Protein AF-A0A4Y2I409-F1 (afdb_monomer_lite)

Foldseek 3Di:
DQDAAQQPRDRHHVVPDPDPDDDPQRAQNQARDRPDSDVPQDPPNDDDPDDPPDDPPDQDPVNVVPPPDPDVVVVVVVVVVVPD

pLDDT: mean 72.79, std 13.88, range [46.06, 93.62]

Structure (mmCIF, N/CA/C/O backbone):
data_AF-A0A4Y2I409-F1
#
_entry.id   AF-A0A4Y2I409-F1
#
loop_
_atom_site.group_PDB
_atom_site.id
_atom_site.type_symbol
_atom_site.label_atom_id
_atom_site.label_a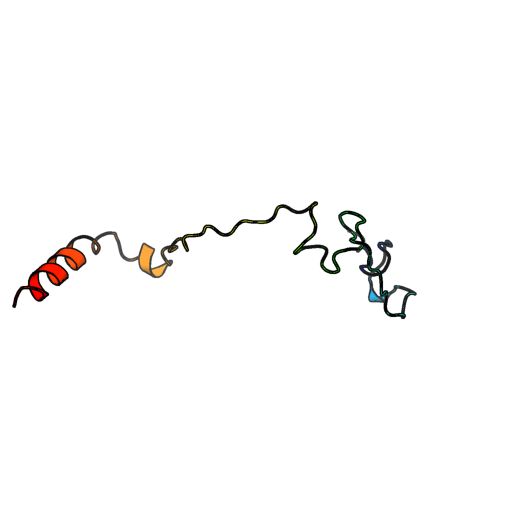lt_id
_atom_site.label_comp_id
_atom_site.label_asym_id
_atom_site.label_entity_id
_atom_site.label_seq_id
_atom_site.pdbx_PDB_ins_code
_atom_site.Cartn_x
_atom_site.Cartn_y
_atom_site.Cartn_z
_atom_site.occupancy
_atom_site.B_iso_or_equiv
_atom_site.auth_seq_id
_atom_site.auth_comp_id
_atom_site.auth_asym_id
_atom_site.auth_atom_id
_atom_site.pdbx_PDB_model_num
ATOM 1 N N . MET A 1 1 ? -7.872 -12.057 -8.813 1.00 78.94 1 MET A N 1
ATOM 2 C CA . MET A 1 1 ? -7.136 -10.783 -8.634 1.00 78.94 1 MET A CA 1
ATOM 3 C C . MET A 1 1 ? -5.726 -10.962 -9.171 1.00 78.94 1 MET A C 1
ATOM 5 O O . MET A 1 1 ? -5.079 -11.920 -8.768 1.00 78.94 1 MET A O 1
ATOM 9 N N . ARG A 1 2 ? -5.257 -10.102 -10.083 1.00 82.44 2 ARG A N 1
ATOM 10 C CA . ARG A 1 2 ? -3.842 -10.095 -10.490 1.00 82.44 2 ARG A CA 1
ATOM 11 C C . ARG A 1 2 ? -3.056 -9.228 -9.499 1.00 82.44 2 ARG A C 1
ATOM 13 O O . ARG A 1 2 ? -3.510 -8.117 -9.222 1.00 82.44 2 ARG A O 1
ATOM 20 N N . PRO A 1 3 ? -1.941 -9.713 -8.928 1.00 88.75 3 PRO A N 1
ATOM 21 C CA . PRO A 1 3 ? -1.131 -8.897 -8.034 1.00 88.75 3 PRO A CA 1
ATOM 22 C C . PRO A 1 3 ? -0.519 -7.719 -8.799 1.00 88.75 3 PRO A C 1
ATOM 24 O O . PRO A 1 3 ? -0.255 -7.813 -9.999 1.00 88.75 3 PRO A O 1
ATOM 27 N N . ARG A 1 4 ? -0.294 -6.612 -8.087 1.00 89.69 4 ARG A N 1
ATOM 28 C CA . ARG A 1 4 ? 0.482 -5.474 -8.588 1.00 89.69 4 ARG A CA 1
ATOM 29 C C . ARG A 1 4 ? 1.891 -5.540 -8.019 1.00 89.69 4 ARG A C 1
ATOM 31 O O . ARG A 1 4 ? 2.064 -5.764 -6.821 1.00 89.69 4 ARG A O 1
ATOM 38 N N . CYS A 1 5 ? 2.882 -5.336 -8.874 1.00 89.25 5 CYS A N 1
ATOM 39 C CA . CYS A 1 5 ? 4.279 -5.326 -8.476 1.00 89.25 5 CYS A CA 1
ATOM 40 C C . CYS A 1 5 ? 4.582 -4.089 -7.626 1.00 89.25 5 CYS A C 1
ATOM 42 O O . CYS A 1 5 ? 4.276 -2.969 -8.034 1.00 89.25 5 CYS A O 1
ATOM 44 N N . ILE A 1 6 ? 5.241 -4.274 -6.477 1.00 85.69 6 ILE A N 1
ATOM 45 C CA . ILE A 1 6 ? 5.551 -3.147 -5.583 1.00 85.69 6 ILE A CA 1
ATOM 46 C C . ILE A 1 6 ? 6.664 -2.230 -6.109 1.00 85.69 6 ILE A C 1
ATOM 48 O O . ILE A 1 6 ? 6.818 -1.116 -5.627 1.00 85.69 6 ILE A O 1
ATOM 52 N N . LYS A 1 7 ? 7.452 -2.710 -7.079 1.00 85.56 7 LYS A N 1
ATOM 53 C CA . LYS A 1 7 ? 8.579 -1.972 -7.662 1.00 85.56 7 LYS A CA 1
ATOM 54 C C . LYS A 1 7 ? 8.133 -1.031 -8.783 1.00 85.56 7 LYS A C 1
ATOM 56 O O . LYS A 1 7 ? 8.603 0.095 -8.851 1.00 85.56 7 LYS A O 1
ATOM 61 N N . CYS A 1 8 ? 7.236 -1.490 -9.661 1.00 86.44 8 CYS A N 1
ATOM 62 C CA . CYS A 1 8 ? 6.864 -0.768 -10.887 1.00 86.44 8 CYS A CA 1
ATOM 63 C C . CYS A 1 8 ? 5.355 -0.625 -11.127 1.00 86.44 8 CYS A C 1
ATOM 65 O O . CYS A 1 8 ? 4.956 -0.147 -12.184 1.00 86.44 8 CYS A O 1
ATOM 67 N N . ASN A 1 9 ? 4.504 -1.080 -10.202 1.00 86.06 9 ASN A N 1
ATOM 68 C CA . ASN A 1 9 ? 3.043 -1.077 -10.348 1.00 86.06 9 ASN A CA 1
ATOM 69 C C . ASN A 1 9 ? 2.496 -1.905 -11.542 1.00 86.06 9 ASN A C 1
ATOM 71 O O . ASN A 1 9 ? 1.319 -1.812 -11.885 1.00 86.06 9 ASN A O 1
ATOM 75 N N . GLY A 1 10 ? 3.320 -2.751 -12.171 1.00 89.44 10 GLY A N 1
ATOM 76 C CA . GLY A 1 10 ? 2.892 -3.642 -13.253 1.00 89.44 10 GLY A CA 1
ATOM 77 C C . GLY A 1 10 ? 1.975 -4.778 -12.780 1.00 89.44 10 GLY A C 1
ATOM 78 O O . GLY A 1 10 ? 1.973 -5.144 -11.604 1.00 89.44 10 GLY A O 1
ATOM 79 N N . GLN A 1 11 ? 1.215 -5.377 -13.705 1.00 92.56 11 GLN A N 1
ATOM 80 C CA . GLN A 1 11 ? 0.317 -6.514 -13.433 1.00 92.56 11 GLN A CA 1
ATOM 81 C C . GLN A 1 11 ? 1.072 -7.856 -13.353 1.00 92.56 11 GLN A C 1
ATOM 83 O O . GLN A 1 11 ? 0.836 -8.760 -14.151 1.00 92.56 11 GLN A O 1
ATOM 88 N N . HIS A 1 12 ? 2.007 -7.972 -12.414 1.00 93.00 12 HIS A N 1
ATOM 89 C CA . HIS A 1 12 ? 2.777 -9.189 -12.142 1.00 93.00 12 HIS A CA 1
ATOM 90 C C . HIS A 1 12 ? 3.174 -9.259 -10.663 1.00 93.00 12 HIS A C 1
ATOM 92 O O . HIS A 1 12 ? 3.119 -8.263 -9.935 1.00 93.00 12 HIS A O 1
ATOM 98 N N . ALA A 1 13 ? 3.590 -10.439 -10.203 1.00 92.44 13 ALA A N 1
ATOM 99 C CA . ALA A 1 13 ? 4.141 -10.583 -8.861 1.00 92.44 13 ALA A CA 1
ATOM 100 C C . ALA A 1 13 ? 5.537 -9.944 -8.786 1.00 92.44 13 ALA A C 1
ATOM 102 O O . ALA A 1 13 ? 6.325 -10.069 -9.714 1.00 92.44 13 ALA A O 1
ATOM 103 N N . THR A 1 14 ? 5.901 -9.327 -7.659 1.00 89.06 14 THR A N 1
ATOM 104 C CA . THR A 1 14 ? 7.207 -8.650 -7.485 1.00 89.06 14 THR A CA 1
ATOM 105 C C . THR A 1 14 ? 8.421 -9.529 -7.823 1.00 89.06 14 THR A C 1
ATOM 107 O O . THR A 1 14 ? 9.445 -9.014 -8.266 1.00 89.06 14 THR A O 1
ATOM 110 N N . ARG A 1 15 ? 8.305 -10.851 -7.641 1.00 91.81 15 ARG A N 1
ATOM 111 C CA . ARG A 1 15 ? 9.340 -11.846 -7.977 1.00 91.81 15 ARG A CA 1
ATOM 112 C C . ARG A 1 15 ? 9.598 -12.009 -9.482 1.00 91.81 15 ARG A C 1
ATOM 114 O O . ARG A 1 15 ? 10.674 -12.442 -9.858 1.00 91.81 15 ARG A O 1
ATOM 121 N N . GLU A 1 16 ? 8.618 -11.678 -10.318 1.00 93.00 16 GLU A N 1
ATOM 122 C CA . GLU A 1 16 ? 8.681 -11.747 -11.786 1.00 93.00 16 GLU A CA 1
ATOM 123 C C . GLU A 1 16 ? 9.077 -10.389 -12.394 1.00 93.00 16 GLU A C 1
ATOM 125 O O . GLU A 1 16 ? 9.085 -10.220 -13.610 1.00 93.00 16 GLU A O 1
ATOM 130 N N . CYS A 1 17 ? 9.376 -9.393 -11.555 1.00 91.81 17 CYS A N 1
ATOM 131 C CA . CYS A 1 17 ? 9.757 -8.069 -12.018 1.00 91.81 17 CYS A CA 1
ATOM 132 C C . CYS A 1 17 ? 11.191 -8.074 -12.557 1.00 91.81 17 CYS A C 1
ATOM 134 O O . CYS A 1 17 ? 12.111 -8.508 -11.867 1.00 91.81 17 CYS A O 1
ATOM 136 N N . SER A 1 18 ? 11.384 -7.508 -13.749 1.00 93.62 18 SER A N 1
ATOM 137 C CA . SER A 1 18 ? 12.698 -7.325 -14.377 1.00 93.62 18 SER A CA 1
ATOM 138 C C . SER A 1 18 ? 13.607 -6.338 -13.636 1.00 93.62 18 SER A C 1
ATOM 140 O O 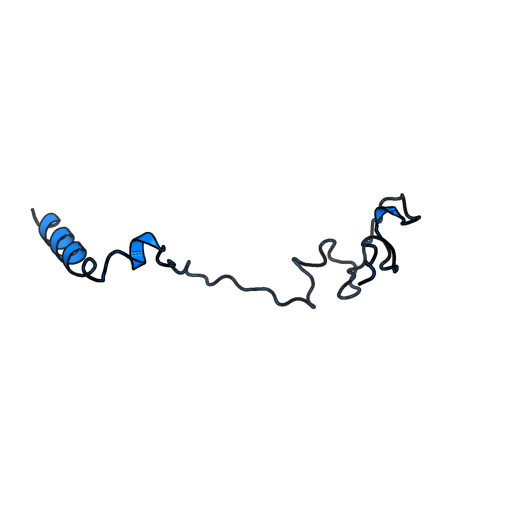. SER A 1 18 ? 14.816 -6.350 -13.844 1.00 93.62 18 SER A O 1
ATOM 142 N N . ILE A 1 19 ? 13.052 -5.494 -12.757 1.00 89.50 19 ILE A N 1
ATOM 143 C CA . ILE A 1 19 ? 13.827 -4.534 -11.965 1.00 89.50 19 ILE A CA 1
ATOM 144 C C . ILE A 1 19 ? 14.518 -5.267 -10.812 1.00 89.50 19 ILE A C 1
ATOM 146 O O . ILE A 1 19 ? 13.891 -5.630 -9.808 1.00 89.50 19 ILE A O 1
ATOM 150 N N . THR A 1 20 ? 15.824 -5.462 -10.943 1.00 87.31 20 THR A N 1
ATOM 151 C CA . THR A 1 20 ? 16.700 -6.039 -9.911 1.00 87.31 20 THR A CA 1
ATOM 152 C C . THR A 1 20 ? 17.409 -4.970 -9.081 1.00 87.31 20 THR A C 1
ATOM 154 O O . THR A 1 20 ? 17.791 -5.237 -7.943 1.00 87.31 20 THR A O 1
ATOM 157 N N . GLU A 1 21 ? 17.533 -3.758 -9.619 1.00 87.69 21 GLU A N 1
ATOM 158 C CA . GLU A 1 21 ? 18.219 -2.636 -8.984 1.00 87.69 21 GLU A CA 1
ATOM 159 C C . GLU A 1 21 ? 17.426 -2.031 -7.817 1.00 87.69 21 GLU A C 1
ATOM 161 O O . GLU A 1 21 ? 16.196 -2.136 -7.725 1.00 87.69 21 GLU A O 1
ATOM 166 N N . LYS A 1 22 ? 18.151 -1.369 -6.907 1.00 82.56 22 LYS A N 1
ATOM 167 C CA . LYS A 1 22 ? 17.551 -0.620 -5.804 1.00 82.56 22 LYS A CA 1
ATOM 168 C C . LYS A 1 22 ? 16.948 0.673 -6.349 1.00 82.56 22 LYS A C 1
ATOM 170 O O . LYS A 1 22 ? 17.667 1.562 -6.790 1.00 82.56 22 LYS A O 1
ATOM 175 N N . ILE A 1 23 ? 15.628 0.792 -6.264 1.00 81.81 23 ILE A N 1
ATOM 176 C CA . ILE A 1 23 ? 14.916 2.017 -6.629 1.00 81.81 23 ILE A CA 1
ATOM 177 C C . ILE A 1 23 ? 15.120 3.029 -5.501 1.00 81.81 23 ILE A C 1
ATOM 179 O O . ILE A 1 23 ? 14.697 2.776 -4.372 1.00 81.81 23 ILE A O 1
ATOM 183 N N . MET A 1 24 ? 15.799 4.139 -5.796 1.00 78.38 24 MET A N 1
ATOM 184 C CA . MET A 1 24 ? 16.020 5.204 -4.813 1.00 78.38 24 MET A CA 1
ATOM 185 C C . MET A 1 24 ? 14.776 6.069 -4.603 1.00 78.38 24 MET A C 1
ATOM 187 O O . MET A 1 24 ? 14.424 6.351 -3.463 1.00 78.38 24 MET A O 1
ATOM 191 N N . ASP A 1 25 ? 14.092 6.403 -5.697 1.00 75.56 25 ASP A N 1
ATOM 192 C CA . ASP A 1 25 ? 12.849 7.171 -5.692 1.00 75.56 25 ASP A CA 1
ATOM 193 C C . ASP A 1 25 ? 11.667 6.226 -5.918 1.00 75.56 25 ASP A C 1
ATOM 195 O O . ASP A 1 25 ? 11.185 6.036 -7.039 1.00 75.56 25 ASP A O 1
ATOM 199 N N . HIS A 1 26 ? 11.208 5.568 -4.859 1.00 74.88 26 HIS A N 1
ATOM 200 C CA . HIS A 1 26 ? 9.971 4.796 -4.911 1.00 74.88 26 HIS A CA 1
ATOM 201 C C . HIS A 1 26 ? 8.785 5.748 -5.103 1.00 74.88 26 HIS A C 1
ATOM 203 O O . HIS A 1 26 ? 8.671 6.793 -4.467 1.00 74.88 26 HIS A O 1
ATOM 209 N N . ILE A 1 27 ? 7.859 5.370 -5.975 1.00 79.94 27 ILE A N 1
ATOM 210 C CA . ILE A 1 27 ? 6.592 6.081 -6.140 1.00 79.94 27 ILE A CA 1
ATOM 211 C C . ILE A 1 27 ? 5.524 5.290 -5.397 1.00 79.94 27 ILE A C 1
ATOM 213 O O . ILE A 1 27 ? 5.407 4.073 -5.566 1.00 79.94 27 ILE A O 1
ATOM 217 N N . CYS A 1 28 ? 4.723 5.967 -4.580 1.00 81.19 28 CYS A N 1
ATOM 218 C CA . CYS A 1 28 ? 3.622 5.314 -3.898 1.00 81.19 28 CYS A CA 1
ATOM 219 C C . CYS A 1 28 ? 2.586 4.792 -4.903 1.00 81.19 28 CYS A C 1
ATOM 221 O O . CYS A 1 28 ? 1.987 5.551 -5.663 1.00 81.19 28 CYS A O 1
ATOM 223 N N . ILE A 1 29 ? 2.302 3.492 -4.839 1.00 80.69 29 ILE A N 1
ATOM 224 C CA . ILE A 1 29 ? 1.321 2.796 -5.692 1.00 80.69 29 ILE A CA 1
ATOM 225 C C . ILE A 1 29 ? -0.113 3.316 -5.493 1.00 80.69 29 ILE A C 1
ATOM 227 O O . ILE A 1 29 ? -0.965 3.138 -6.362 1.00 80.69 29 ILE A O 1
ATOM 231 N N . ASN A 1 30 ? -0.385 3.947 -4.348 1.00 78.12 30 ASN A N 1
ATOM 232 C CA . ASN A 1 30 ? -1.716 4.425 -3.990 1.00 78.12 30 ASN A CA 1
ATOM 233 C C . ASN A 1 30 ? -1.942 5.913 -4.314 1.00 78.12 30 ASN A C 1
ATOM 235 O O . ASN A 1 30 ? -3.077 6.269 -4.614 1.00 78.12 30 ASN A O 1
ATOM 239 N N . CYS A 1 31 ? -0.917 6.777 -4.270 1.00 81.75 31 CYS A N 1
ATOM 240 C CA . CYS A 1 31 ? -1.086 8.226 -4.499 1.00 81.75 31 CYS A CA 1
ATOM 241 C C . CYS A 1 31 ? -0.106 8.870 -5.493 1.00 81.75 31 CYS A C 1
ATOM 243 O O . CYS A 1 31 ? -0.263 10.045 -5.803 1.00 81.75 31 CYS A O 1
ATOM 245 N N . GLY A 1 32 ? 0.902 8.149 -5.991 1.00 79.38 32 GLY A N 1
ATOM 246 C CA . GLY A 1 32 ? 1.857 8.685 -6.965 1.00 79.38 32 GLY A CA 1
ATOM 247 C C . GLY A 1 32 ? 2.908 9.654 -6.404 1.00 79.38 32 GLY A C 1
ATOM 248 O O . GLY A 1 32 ? 3.730 10.153 -7.169 1.00 79.38 32 GLY A O 1
ATOM 249 N N . GLU A 1 33 ? 2.924 9.921 -5.094 1.00 80.94 33 GLU A N 1
ATOM 250 C CA . GLU A 1 33 ? 3.959 10.750 -4.458 1.00 80.94 33 GLU A CA 1
ATOM 251 C C . GLU A 1 33 ? 5.262 9.952 -4.244 1.00 80.94 33 GLU A C 1
ATOM 253 O O . GLU A 1 33 ? 5.230 8.746 -3.986 1.00 80.94 33 GLU A O 1
ATOM 258 N N . LYS A 1 34 ? 6.411 10.638 -4.324 1.00 76.25 34 LYS A N 1
ATOM 259 C CA . LYS A 1 34 ? 7.760 10.055 -4.151 1.00 76.25 34 LYS A CA 1
ATOM 260 C C . LYS A 1 34 ? 8.216 9.949 -2.689 1.00 76.25 34 LYS A C 1
ATOM 262 O O . LYS A 1 34 ? 9.260 9.385 -2.390 1.00 76.25 34 LYS A O 1
ATOM 267 N N . ASP A 1 35 ? 7.440 10.514 -1.770 1.00 68.69 35 ASP A N 1
ATOM 268 C CA . ASP A 1 35 ? 7.916 10.830 -0.420 1.00 68.69 35 ASP A CA 1
ATOM 269 C C . ASP A 1 35 ? 7.817 9.652 0.570 1.00 68.69 35 ASP A C 1
ATOM 271 O O . ASP A 1 35 ? 8.462 9.663 1.610 1.00 68.69 35 ASP A O 1
ATOM 275 N N . HIS A 1 36 ? 7.062 8.585 0.257 1.00 73.31 36 HIS A N 1
ATOM 276 C CA . HIS A 1 36 ? 6.843 7.477 1.204 1.00 73.31 36 HIS A CA 1
ATOM 277 C C . HIS A 1 36 ? 6.935 6.071 0.585 1.00 73.31 36 HIS A C 1
ATOM 279 O O . HIS A 1 36 ? 6.169 5.704 -0.306 1.00 73.31 36 HIS A O 1
ATOM 285 N N . LEU A 1 37 ? 7.864 5.259 1.124 1.00 65.25 37 LEU A N 1
ATOM 286 C CA . LEU A 1 37 ? 8.138 3.853 0.742 1.00 65.25 37 LEU A CA 1
ATOM 287 C C . LEU A 1 37 ? 6.982 2.930 1.088 1.00 65.25 37 LEU A C 1
ATOM 289 O O . LEU A 1 37 ? 6.735 1.917 0.434 1.00 65.25 37 LEU A O 1
ATOM 293 N N . THR A 1 38 ? 6.291 3.266 2.171 1.00 59.91 38 THR A N 1
ATOM 294 C CA . THR A 1 38 ? 5.247 2.426 2.727 1.00 59.91 38 THR A CA 1
ATOM 295 C C . THR A 1 38 ? 3.912 2.981 2.271 1.00 59.91 38 THR A C 1
ATOM 297 O O . THR A 1 38 ? 3.396 3.952 2.817 1.00 59.91 38 THR A O 1
ATOM 300 N N . ALA A 1 39 ? 3.321 2.330 1.270 1.00 59.81 39 ALA A N 1
ATOM 301 C CA . ALA A 1 39 ? 2.010 2.673 0.720 1.00 59.81 39 ALA A CA 1
ATOM 302 C C . ALA A 1 39 ? 0.877 2.709 1.771 1.00 59.81 39 ALA A C 1
ATOM 304 O O . ALA A 1 39 ? -0.260 3.001 1.413 1.00 59.81 39 ALA A O 1
ATOM 305 N N . TRP A 1 40 ? 1.160 2.379 3.038 1.00 59.66 40 TRP A N 1
ATOM 306 C CA . TRP A 1 40 ? 0.201 2.156 4.115 1.00 59.66 40 TRP A CA 1
ATOM 307 C C . TRP A 1 40 ? 0.330 3.092 5.318 1.00 59.66 40 TRP A C 1
ATOM 309 O O . TRP A 1 40 ? -0.696 3.420 5.905 1.00 59.66 40 TRP A O 1
ATOM 319 N N . LYS A 1 41 ? 1.539 3.501 5.732 1.00 62.56 41 LYS A N 1
ATOM 320 C CA . LYS A 1 41 ? 1.687 4.220 7.012 1.00 62.56 41 LYS A CA 1
ATOM 321 C C . LYS A 1 41 ? 1.594 5.739 6.871 1.00 62.56 41 LYS A C 1
ATOM 323 O O . LYS A 1 41 ? 1.211 6.404 7.826 1.00 62.56 41 LYS A O 1
ATOM 328 N N . GLU A 1 42 ? 1.916 6.259 5.690 1.00 63.81 42 GLU A N 1
ATOM 329 C CA . GLU A 1 42 ? 2.072 7.704 5.454 1.00 63.81 42 GLU A CA 1
ATOM 330 C C . GLU A 1 42 ? 1.431 8.170 4.141 1.00 63.81 42 GLU A C 1
ATOM 332 O O . GLU A 1 42 ? 1.529 9.335 3.767 1.00 63.81 42 GLU A O 1
ATOM 337 N N . CYS A 1 43 ? 0.727 7.276 3.440 1.00 78.94 43 CYS A N 1
ATOM 338 C CA . CYS A 1 43 ? 0.009 7.666 2.238 1.00 78.94 43 CYS A CA 1
ATOM 339 C C . CYS A 1 43 ? -1.180 8.554 2.605 1.00 78.94 43 CYS A C 1
ATOM 341 O O . CYS A 1 43 ? -2.115 8.091 3.253 1.00 78.94 43 CYS A O 1
ATOM 343 N N . LYS A 1 44 ? -1.177 9.809 2.140 1.00 74.44 44 LYS A N 1
ATOM 344 C CA . LYS A 1 44 ? -2.273 10.774 2.352 1.00 74.44 44 LYS A CA 1
ATOM 345 C C . LYS A 1 44 ? -3.624 10.287 1.820 1.00 74.44 44 LYS A C 1
ATOM 347 O O . LYS A 1 44 ? -4.661 10.718 2.311 1.00 74.44 44 LYS A O 1
ATOM 352 N N . ALA A 1 45 ? -3.613 9.398 0.822 1.00 77.31 45 ALA A N 1
ATOM 353 C CA . ALA A 1 45 ? -4.827 8.777 0.292 1.00 77.31 45 ALA A CA 1
ATOM 354 C C . ALA A 1 45 ? -5.452 7.765 1.268 1.00 77.31 45 ALA A C 1
ATOM 356 O O . ALA A 1 45 ? -6.607 7.380 1.093 1.00 77.31 45 ALA A O 1
ATOM 357 N N . LEU A 1 46 ? -4.709 7.325 2.290 1.00 73.19 46 LEU A N 1
ATOM 358 C CA . LEU A 1 46 ? -5.217 6.446 3.332 1.00 73.19 46 LEU A CA 1
ATOM 359 C C . LEU A 1 46 ? -5.571 7.249 4.590 1.00 73.19 46 LEU A C 1
ATOM 361 O O . LEU A 1 46 ? -4.801 8.108 5.024 1.00 73.19 46 LEU A O 1
ATOM 365 N N . PRO A 1 47 ? -6.721 6.962 5.221 1.00 74.75 47 PRO A N 1
ATOM 366 C CA . PRO A 1 47 ? -7.104 7.638 6.447 1.00 74.75 47 PRO A CA 1
ATOM 367 C C . PRO A 1 47 ? -6.135 7.274 7.577 1.00 74.75 47 PRO A C 1
ATOM 369 O O . PRO A 1 47 ? -5.956 6.104 7.922 1.00 74.75 47 PRO A O 1
ATOM 372 N N . ILE A 1 48 ? -5.54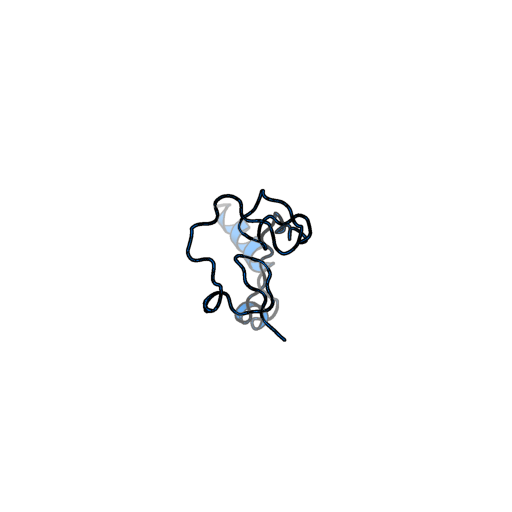2 8.290 8.204 1.00 71.75 48 ILE A N 1
ATOM 373 C CA . ILE A 1 48 ? -4.752 8.112 9.424 1.00 71.75 48 ILE A CA 1
ATOM 374 C C . ILE A 1 48 ? -5.724 7.765 10.552 1.00 71.75 48 ILE A C 1
ATOM 376 O O . ILE A 1 48 ? -6.463 8.621 11.046 1.00 71.75 48 ILE A O 1
ATOM 380 N N . ILE A 1 49 ? -5.717 6.504 10.984 1.00 72.19 49 ILE A N 1
ATOM 381 C CA . ILE A 1 49 ? -6.477 6.078 12.160 1.00 72.19 49 ILE A CA 1
ATOM 382 C C . ILE A 1 49 ? -5.834 6.724 13.391 1.00 72.19 49 ILE A C 1
ATOM 384 O O . ILE A 1 49 ? -4.817 6.254 13.909 1.00 72.19 49 ILE A O 1
ATOM 388 N N . LYS A 1 50 ? -6.428 7.820 13.872 1.00 73.06 50 LYS A N 1
ATOM 389 C CA . LYS A 1 50 ? -6.039 8.449 15.136 1.00 73.06 50 LYS A CA 1
ATOM 390 C C . LYS A 1 50 ? -6.387 7.484 16.265 1.00 73.06 50 LYS A C 1
ATOM 392 O O . LYS A 1 50 ? -7.558 7.195 16.507 1.00 73.06 50 LYS A O 1
ATOM 397 N N . LYS A 1 51 ? -5.373 6.964 16.958 1.00 70.56 51 LYS A N 1
ATOM 398 C CA . LYS A 1 51 ? -5.609 6.218 18.197 1.00 70.56 51 LYS A CA 1
ATOM 399 C C . LYS A 1 51 ? -6.223 7.192 19.213 1.00 70.56 51 LYS A C 1
ATOM 401 O O . LYS A 1 51 ? -5.702 8.301 19.341 1.00 70.56 51 LYS A O 1
ATOM 406 N N . PRO A 1 52 ? -7.306 6.823 19.916 1.00 74.62 52 PRO A N 1
ATOM 407 C CA . PRO A 1 52 ? -7.825 7.661 20.987 1.00 74.62 52 PRO A CA 1
ATOM 408 C C . PRO A 1 52 ? -6.721 7.887 22.030 1.00 74.62 52 PRO A C 1
ATOM 410 O O . PRO A 1 52 ? -6.004 6.951 22.385 1.00 74.62 52 PRO A O 1
ATOM 413 N N . SER A 1 53 ? -6.580 9.135 22.492 1.00 67.94 53 SER A N 1
ATOM 414 C CA . SER A 1 53 ? -5.584 9.541 23.502 1.00 67.94 53 SER A CA 1
ATOM 415 C C . SER A 1 53 ? -5.712 8.709 24.785 1.00 67.94 53 SER A C 1
ATOM 417 O O . SER A 1 53 ? -4.723 8.290 25.384 1.00 67.94 53 SER A O 1
ATOM 419 N N . ALA A 1 54 ? -6.950 8.372 25.150 1.00 72.44 54 ALA A N 1
ATOM 420 C CA . ALA A 1 54 ? -7.233 7.427 26.211 1.00 72.44 54 ALA A CA 1
ATOM 421 C C . ALA A 1 54 ? -7.270 5.997 25.657 1.00 72.44 54 ALA A C 1
ATOM 423 O O . ALA A 1 54 ? -8.092 5.656 24.800 1.00 72.44 54 ALA A O 1
ATOM 424 N N . ARG A 1 55 ? -6.411 5.128 26.200 1.00 68.38 55 ARG A N 1
ATOM 425 C CA . ARG A 1 55 ? -6.514 3.679 26.013 1.00 68.38 55 ARG 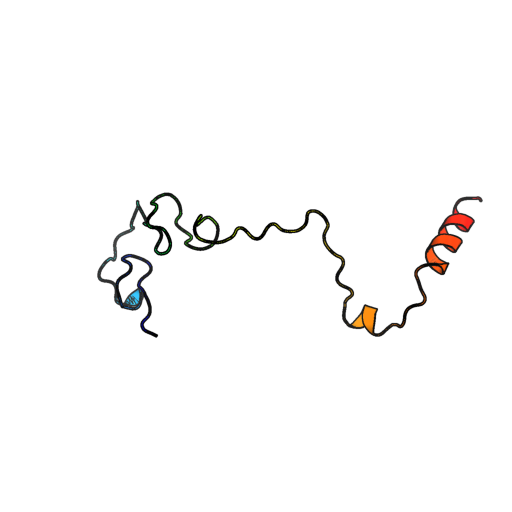A CA 1
ATOM 426 C C . ARG A 1 55 ? -7.857 3.233 26.590 1.00 68.38 55 ARG A C 1
ATOM 428 O O . ARG A 1 55 ? -7.991 3.113 27.803 1.00 68.38 55 ARG A O 1
ATOM 435 N N . GLN A 1 56 ? -8.850 2.992 25.735 1.00 68.19 56 GLN A N 1
ATOM 436 C CA . GLN A 1 56 ? -10.101 2.380 26.173 1.00 68.19 56 GLN A CA 1
ATOM 437 C C . GLN A 1 56 ? -9.762 1.016 26.778 1.00 68.19 56 GLN A C 1
ATOM 439 O O . GLN A 1 56 ? -9.271 0.125 26.078 1.00 68.19 56 GLN A O 1
ATOM 444 N N . SER A 1 57 ? -9.975 0.863 28.085 1.00 71.19 57 SER A N 1
ATOM 445 C CA . SER A 1 57 ? -9.889 -0.433 28.742 1.00 71.19 57 SER A CA 1
ATOM 446 C C . SER A 1 57 ? -11.036 -1.289 28.215 1.00 71.19 57 SER A C 1
ATOM 448 O O . SER A 1 57 ? -12.162 -1.257 28.706 1.00 71.19 57 SER A O 1
ATOM 450 N N . ARG A 1 58 ? -10.775 -2.038 27.142 1.00 72.25 58 ARG A N 1
ATOM 451 C CA . ARG A 1 58 ? -11.707 -3.077 26.716 1.00 72.25 58 ARG A CA 1
ATOM 452 C C . ARG A 1 58 ? -11.753 -4.109 27.832 1.00 72.25 58 ARG A C 1
ATOM 454 O O . ARG A 1 58 ? -10.708 -4.653 28.194 1.00 72.25 58 ARG A O 1
ATOM 461 N N . LYS A 1 59 ? -12.948 -4.350 28.374 1.00 80.31 59 LYS A N 1
ATOM 462 C CA . LYS A 1 59 ? -13.170 -5.462 29.297 1.00 80.31 59 LYS A CA 1
ATOM 463 C C . LYS A 1 59 ? -12.764 -6.743 28.569 1.00 80.31 59 LYS A C 1
ATOM 465 O O . LYS A 1 59 ? -13.180 -6.965 27.430 1.00 80.31 59 LYS A O 1
ATOM 470 N N . THR A 1 60 ? -11.902 -7.543 29.182 1.00 82.56 60 THR A N 1
ATOM 471 C CA . THR A 1 60 ? -11.564 -8.861 28.638 1.00 82.56 60 THR A CA 1
ATOM 472 C C . THR A 1 60 ? -12.766 -9.794 28.783 1.00 82.56 60 THR A C 1
ATOM 474 O O . THR A 1 60 ? -13.653 -9.543 29.598 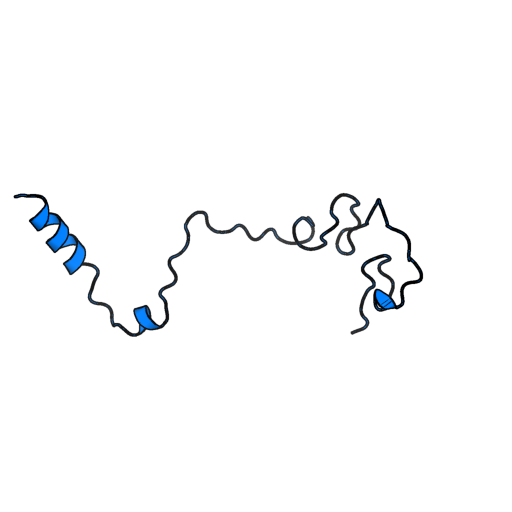1.00 82.56 60 THR A O 1
ATOM 477 N N . TYR A 1 61 ? -12.802 -10.890 28.021 1.00 81.00 61 TYR A N 1
ATOM 478 C CA . TYR A 1 61 ? -13.877 -11.886 28.130 1.00 81.00 61 TYR A CA 1
ATOM 479 C C . TYR A 1 61 ? -14.066 -12.377 29.577 1.00 81.00 61 TYR A C 1
ATOM 481 O O . TYR A 1 61 ? -15.186 -12.427 30.075 1.00 81.00 61 TYR A O 1
ATOM 489 N N . ALA A 1 62 ? -12.963 -12.618 30.294 1.00 80.81 62 ALA A N 1
ATOM 490 C CA . ALA A 1 62 ? -12.992 -12.995 31.707 1.00 80.81 62 ALA A CA 1
ATOM 491 C C . ALA A 1 62 ? -13.646 -11.926 32.604 1.00 80.81 62 ALA A C 1
ATOM 493 O O . ALA A 1 62 ? -14.395 -12.266 33.509 1.00 80.81 62 ALA A O 1
ATOM 494 N N . GLN A 1 63 ? -13.412 -10.638 32.329 1.00 77.56 63 GLN A N 1
ATOM 495 C CA . GLN A 1 63 ? -14.008 -9.519 33.076 1.00 77.56 63 GLN A CA 1
ATOM 496 C C . GLN A 1 63 ? -15.480 -9.269 32.729 1.00 77.56 63 GLN A C 1
ATOM 498 O O . GLN A 1 63 ? -16.177 -8.604 33.489 1.00 77.56 63 GLN A O 1
ATOM 503 N N . ALA A 1 64 ? -15.941 -9.731 31.565 1.00 76.56 64 ALA A N 1
ATOM 504 C CA . ALA A 1 64 ? -17.349 -9.679 31.180 1.00 76.56 64 ALA A CA 1
ATOM 505 C C . ALA A 1 64 ? -18.144 -10.861 31.762 1.00 76.56 64 ALA A C 1
ATOM 507 O O . ALA A 1 64 ? -19.327 -10.713 32.045 1.00 76.56 64 ALA A O 1
ATOM 508 N N . ALA A 1 65 ? -17.487 -12.009 31.958 1.00 75.06 65 ALA A N 1
ATOM 509 C CA . ALA A 1 65 ? -18.076 -13.199 32.571 1.00 75.06 65 ALA A CA 1
ATOM 510 C C . ALA A 1 65 ? -18.280 -13.053 34.089 1.00 75.06 65 ALA A C 1
ATOM 512 O O . ALA A 1 65 ? -19.190 -13.657 34.651 1.00 75.06 65 ALA A O 1
ATOM 513 N N . THR A 1 66 ? -17.467 -12.233 34.761 1.00 68.69 66 THR A N 1
ATOM 514 C CA . THR A 1 66 ? -17.734 -11.823 36.142 1.00 68.69 66 THR A CA 1
ATOM 515 C C . THR A 1 66 ? -18.770 -10.702 36.121 1.00 68.69 66 THR A C 1
ATOM 517 O O . THR A 1 66 ? -18.430 -9.557 35.820 1.00 68.69 66 THR A O 1
ATOM 520 N N . GLY A 1 67 ? -20.034 -11.047 36.377 1.00 59.22 67 GLY A N 1
ATOM 521 C CA . GLY A 1 67 ? -21.151 -10.106 36.455 1.00 59.22 67 GLY A CA 1
ATOM 522 C C . GLY A 1 67 ? -20.836 -8.859 37.292 1.00 59.22 67 GLY A C 1
ATOM 523 O O . GLY A 1 67 ? -19.987 -8.863 38.183 1.00 59.22 67 GLY A O 1
ATOM 524 N N . GLU A 1 68 ? -21.491 -7.759 36.942 1.00 62.12 68 GLU A N 1
ATOM 525 C CA . GLU A 1 68 ? -21.268 -6.427 37.494 1.00 62.12 68 GLU A CA 1
ATOM 526 C C . GLU A 1 68 ? -21.521 -6.370 39.005 1.00 62.12 68 GLU A C 1
ATOM 528 O O . GLU A 1 68 ? -22.650 -6.189 39.437 1.00 62.12 68 GLU A O 1
ATOM 533 N N . SER A 1 69 ? -20.465 -6.473 39.814 1.00 51.25 69 SER A N 1
ATOM 534 C CA . SER A 1 69 ? -20.534 -6.128 41.242 1.00 51.25 69 SER A CA 1
ATOM 535 C C . SER A 1 69 ? -19.147 -5.968 41.879 1.00 51.25 69 SER A C 1
ATOM 537 O O . SER A 1 69 ? -18.840 -6.626 42.858 1.00 51.25 69 SER A O 1
ATOM 539 N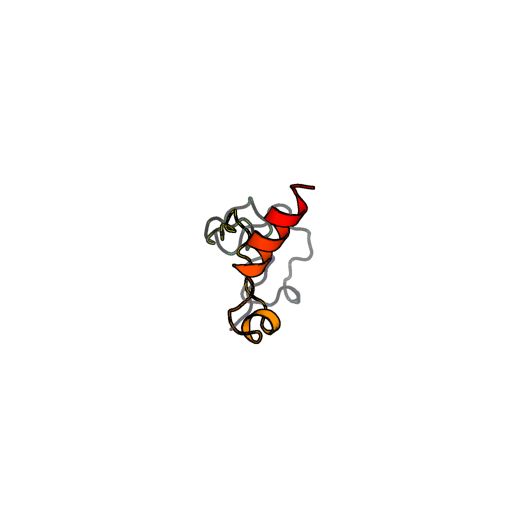 N . THR A 1 70 ? -18.249 -5.141 41.328 1.00 49.62 70 THR A N 1
ATOM 540 C CA . THR A 1 70 ? -16.994 -4.752 42.028 1.00 49.62 70 THR A CA 1
ATOM 541 C C . THR A 1 70 ? -16.450 -3.404 41.531 1.00 49.62 70 THR A C 1
ATOM 543 O O . THR A 1 70 ? -15.310 -3.284 41.083 1.00 49.62 70 THR A O 1
ATOM 546 N N . LYS A 1 71 ? -17.260 -2.340 41.561 1.00 49.81 71 LYS A N 1
ATOM 547 C CA . LYS A 1 71 ? -16.728 -0.963 41.428 1.00 49.81 71 LYS A CA 1
ATOM 548 C C . LYS A 1 71 ? -17.017 -0.087 42.641 1.00 49.81 71 LYS A C 1
ATOM 550 O O . LYS A 1 71 ? -16.177 0.741 42.985 1.00 49.81 71 LYS A O 1
ATOM 555 N N . GLU A 1 72 ? -18.132 -0.314 43.324 1.00 47.72 72 GLU A N 1
ATOM 556 C CA . GLU A 1 72 ? -18.500 0.468 44.509 1.00 47.72 72 GLU A CA 1
ATOM 557 C C . GLU A 1 72 ? -17.719 0.009 45.752 1.00 47.72 72 GLU A C 1
ATOM 559 O O . GLU A 1 72 ? -17.117 0.836 46.431 1.00 47.72 72 GLU A O 1
ATOM 564 N N . GLU A 1 73 ? -17.558 -1.302 45.963 1.00 47.91 73 GLU A N 1
ATOM 565 C CA . GLU A 1 73 ? -16.898 -1.833 47.170 1.00 47.91 73 GLU A CA 1
ATOM 566 C C . GLU A 1 73 ? -15.401 -1.474 47.266 1.00 47.91 73 GLU A C 1
ATOM 568 O O . GLU A 1 73 ? -14.882 -1.158 48.337 1.00 47.91 73 GLU A O 1
ATOM 573 N N . LYS A 1 74 ? -14.698 -1.412 46.123 1.00 47.19 74 LYS A N 1
ATOM 574 C CA . LYS A 1 74 ? -13.253 -1.121 46.092 1.00 47.19 74 LYS A CA 1
ATOM 575 C C . LYS A 1 74 ? -12.910 0.345 46.371 1.00 47.19 74 LYS A C 1
ATOM 577 O O . LYS A 1 74 ? -11.754 0.648 46.669 1.00 47.19 74 LYS A O 1
ATOM 582 N N . THR A 1 75 ? -13.882 1.247 46.236 1.00 48.09 75 THR A N 1
ATOM 583 C CA . THR A 1 75 ? -13.689 2.681 46.495 1.00 48.09 75 THR A CA 1
ATOM 584 C C . THR A 1 75 ? -13.895 2.989 47.981 1.00 48.09 75 THR A C 1
ATOM 586 O O . THR A 1 75 ? -13.138 3.779 48.543 1.00 48.09 75 THR A O 1
ATOM 589 N N . GLU A 1 76 ? -14.821 2.284 48.639 1.00 49.47 76 GLU A N 1
ATOM 590 C CA . GLU A 1 76 ? -15.123 2.453 50.066 1.00 49.47 76 GLU A CA 1
ATOM 591 C C . GLU A 1 76 ? -14.019 1.869 50.970 1.00 49.47 76 GLU A C 1
ATOM 593 O O . GLU A 1 76 ? -13.552 2.528 51.902 1.00 49.47 76 GLU A O 1
ATOM 598 N N . GLU A 1 77 ? -13.503 0.671 50.658 1.00 51.97 77 GLU A N 1
ATOM 599 C CA . GLU A 1 77 ? -12.446 0.034 51.465 1.00 51.97 77 GLU A CA 1
ATOM 600 C C . GLU A 1 77 ? -11.122 0.818 51.414 1.00 51.97 77 GLU A C 1
ATOM 602 O O . GLU A 1 77 ? -10.392 0.922 52.404 1.00 51.97 77 GLU A O 1
ATOM 607 N N . LYS A 1 78 ? -10.828 1.449 50.270 1.00 51.03 78 LYS A N 1
ATOM 608 C CA . LYS A 1 78 ? -9.627 2.277 50.104 1.00 51.03 78 LYS A CA 1
ATOM 609 C C . LYS A 1 78 ? -9.722 3.603 50.862 1.00 51.03 78 LYS A C 1
ATOM 611 O O . LYS A 1 78 ? -8.689 4.134 51.258 1.00 51.03 78 LYS A O 1
ATOM 616 N N . LYS A 1 79 ? -10.940 4.106 51.097 1.00 49.16 79 LYS A N 1
ATOM 617 C CA . LYS A 1 79 ? -11.198 5.307 51.901 1.00 49.16 79 LYS A CA 1
ATOM 618 C C . LYS A 1 79 ? -11.018 5.021 53.396 1.00 49.16 79 LYS A C 1
ATOM 620 O O . LYS A 1 79 ? -10.336 5.776 54.074 1.00 49.16 79 LYS A O 1
ATOM 625 N N . ARG A 1 80 ? -11.506 3.870 53.877 1.00 51.75 80 ARG A N 1
ATOM 626 C CA . ARG A 1 80 ? -11.383 3.446 55.288 1.00 51.75 80 ARG A CA 1
ATOM 627 C C . ARG A 1 80 ? -9.964 3.068 55.719 1.00 51.75 80 ARG A C 1
ATOM 629 O O . ARG A 1 80 ? -9.648 3.165 56.897 1.00 51.75 80 ARG A O 1
ATOM 636 N N . ARG A 1 81 ? -9.100 2.635 54.794 1.00 53.88 81 ARG A N 1
ATOM 637 C CA . ARG A 1 81 ? -7.691 2.321 55.103 1.00 53.88 81 ARG A CA 1
ATOM 638 C C . ARG A 1 81 ? -6.814 3.571 55.250 1.00 53.88 81 ARG A C 1
ATOM 640 O O . ARG A 1 81 ? -5.728 3.475 55.799 1.00 53.88 81 ARG A O 1
ATOM 647 N N . ASN A 1 82 ? -7.259 4.724 54.754 1.00 53.62 82 ASN A N 1
ATOM 648 C CA . ASN A 1 82 ? -6.449 5.943 54.721 1.00 53.62 82 ASN A CA 1
ATOM 649 C C . ASN A 1 82 ? -6.728 6.901 55.900 1.00 53.62 82 ASN A C 1
ATOM 651 O O . ASN A 1 82 ? -6.279 8.043 55.857 1.00 53.62 82 ASN A O 1
ATOM 655 N N . GLU A 1 83 ? -7.471 6.445 56.918 1.00 51.91 83 GLU A N 1
ATOM 656 C CA . GLU A 1 83 ? -7.855 7.204 58.124 1.00 51.91 83 GLU A CA 1
ATOM 657 C C . GLU A 1 83 ? -7.370 6.549 59.442 1.00 51.91 83 GLU A C 1
ATOM 659 O O . GLU A 1 83 ? -7.937 6.809 60.504 1.00 51.91 83 GLU A O 1
ATOM 664 N N . HIS A 1 84 ? -6.326 5.709 59.409 1.00 46.06 84 HIS A N 1
ATOM 665 C CA . HIS A 1 84 ? -5.663 5.197 60.620 1.00 46.06 84 HIS A CA 1
ATOM 666 C C . HIS A 1 84 ? -4.142 5.283 60.512 1.00 46.06 84 HIS A C 1
ATOM 668 O O . HIS A 1 84 ? -3.617 4.905 59.439 1.00 46.06 84 HIS A O 1
#

Secondary structure (DSSP, 8-state):
-PPPPTTT--SS-GGG-S--S--SSPPPTTT--SS-S-TTTS-TTS------SS---PPPHHHHHS-S--SSHHHHHHHHGGG-

Sequence (84 aa):
MRPRCIKCNGQHATRECSITEKIMDHICINCGEKDHLTAWKECKALPIIKKPSARQSRKTYAQAATGESTKEEKTEEKKRRNEH

Radius of gyration: 26.08 Å; chains: 1; bounding box: 40×24×75 Å

Organism: Araneus ventricosus (NCBI:txid182803)